Protein AF-M6ZSN4-F1 (afdb_monomer)

Secondary structure (DSSP, 8-state):
-TTHHHIIIIIHHHHHHHHTT-S-----S--TTTGGGT--------------HHHHHHHHHHHHHHHHHHHHHHHHHHHT-SSS-----GGGSSSGGG--TTTTTT---

pLDDT: mean 79.03, std 20.57, range [29.08, 97.94]

Organism: NCBI:txid1193029

Foldseek 3Di:
DVCVCCVVQPVVVVVVCVVVVPPDDDSDDDDPVVQQVQDADDDDDDDDDDPDPVVVVVVVVVCVVVVVVSVVVSVVRRVPGPDPDDDPDCPVVDDVVPPDPPPPPPPDD

Sequence (109 aa):
YPHLHFECCFYQLIEYATREKIKVFEAGAQGEHKFVRGFPAMPTYSSHLIFHSGARNAIERFLKEERSHMQEMIQETNEHSPLKRVYTNGLFVNEVLNLRPTDQESYES

Structure (mmCIF, N/CA/C/O backbone):
data_AF-M6ZSN4-F1
#
_entry.id   AF-M6ZSN4-F1
#
loop_
_atom_site.group_PDB
_atom_site.id
_atom_site.type_symbol
_atom_site.label_atom_id
_atom_site.label_alt_id
_atom_site.label_comp_id
_atom_site.label_asym_id
_atom_site.label_entity_id
_atom_site.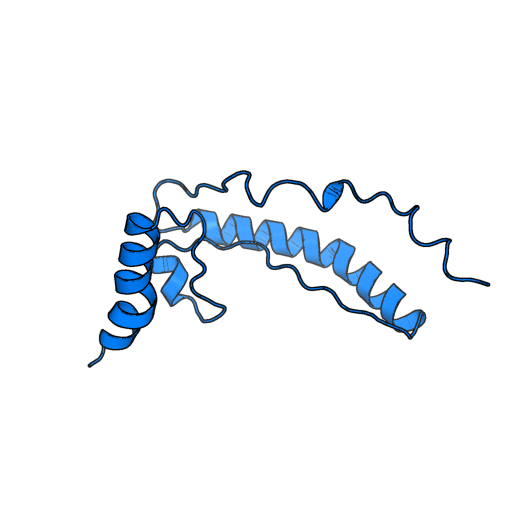label_seq_id
_atom_site.pdbx_PDB_ins_code
_atom_site.Cartn_x
_atom_site.Cartn_y
_atom_site.Cartn_z
_atom_site.occupancy
_atom_site.B_iso_or_equiv
_atom_site.auth_seq_id
_atom_site.auth_comp_id
_atom_site.auth_asym_id
_atom_site.auth_atom_id
_atom_site.pdbx_PDB_model_num
ATOM 1 N N . TYR A 1 1 ? -19.515 18.921 3.282 1.00 63.09 1 TYR A N 1
ATOM 2 C CA . TYR A 1 1 ? -19.181 18.139 4.490 1.00 63.09 1 TYR A CA 1
ATOM 3 C C . TYR A 1 1 ? -17.710 17.730 4.448 1.00 63.09 1 TYR A C 1
ATOM 5 O O . TYR A 1 1 ? -17.379 16.862 3.649 1.00 63.09 1 TYR A O 1
ATOM 13 N N . PRO A 1 2 ? -16.828 18.319 5.274 1.00 74.00 2 PRO A N 1
ATOM 14 C CA . PRO A 1 2 ? -15.386 18.022 5.259 1.00 74.00 2 PRO A CA 1
ATOM 15 C C . PRO A 1 2 ? -15.024 16.596 5.720 1.00 74.00 2 PRO A C 1
ATOM 17 O O . PRO A 1 2 ? -13.947 16.108 5.399 1.00 74.00 2 PRO A O 1
ATOM 20 N N . HIS A 1 3 ? -15.919 15.904 6.433 1.00 82.38 3 HIS A N 1
ATOM 21 C CA . HIS A 1 3 ? -15.660 14.559 6.972 1.00 82.38 3 HIS A CA 1
ATOM 22 C C . HIS A 1 3 ? -16.354 13.423 6.210 1.00 82.38 3 HIS A C 1
ATOM 24 O O . HIS A 1 3 ? -16.052 12.259 6.454 1.00 82.38 3 HIS A O 1
ATOM 30 N N . LEU A 1 4 ? -17.245 13.742 5.263 1.00 87.50 4 LEU A N 1
ATOM 31 C CA . LEU A 1 4 ? -18.070 12.741 4.576 1.00 87.50 4 LEU A CA 1
ATOM 32 C C . LEU A 1 4 ? -17.232 11.749 3.761 1.00 87.50 4 LEU A C 1
ATOM 34 O O . LEU A 1 4 ? -17.537 10.565 3.745 1.00 87.50 4 LEU A O 1
ATOM 38 N N . HIS A 1 5 ? -16.145 12.215 3.140 1.00 86.12 5 HIS A N 1
ATOM 39 C CA . HIS A 1 5 ? -15.222 11.339 2.418 1.00 86.12 5 HIS A CA 1
ATOM 40 C C . HIS A 1 5 ? -14.634 10.253 3.333 1.00 86.12 5 HIS A C 1
ATOM 42 O O . HIS A 1 5 ? -14.625 9.085 2.969 1.00 86.12 5 HIS A O 1
ATOM 48 N N . PHE A 1 6 ? -14.194 10.614 4.542 1.00 87.00 6 PHE A N 1
ATOM 49 C CA . PHE A 1 6 ? -13.609 9.650 5.480 1.00 87.00 6 PHE A CA 1
ATOM 50 C C . PHE A 1 6 ? -14.646 8.676 6.037 1.00 87.00 6 PHE A C 1
ATOM 52 O O . PHE A 1 6 ? -14.359 7.488 6.163 1.00 87.00 6 PHE A O 1
ATOM 59 N N . GLU A 1 7 ? -15.845 9.174 6.328 1.00 90.31 7 GLU A N 1
ATOM 60 C CA . GLU A 1 7 ? -16.947 8.345 6.806 1.00 90.31 7 GLU A CA 1
ATOM 61 C C . GLU A 1 7 ? -17.318 7.274 5.776 1.00 90.31 7 GLU A C 1
ATOM 63 O O . GLU A 1 7 ? -17.294 6.081 6.077 1.00 90.31 7 GLU A O 1
ATOM 68 N N . CYS A 1 8 ? -17.583 7.689 4.535 1.00 86.94 8 CYS A N 1
ATOM 69 C CA . CYS A 1 8 ? -18.023 6.782 3.481 1.00 86.94 8 CYS A CA 1
ATOM 70 C C . CYS A 1 8 ? -16.905 5.865 2.966 1.00 86.94 8 CYS A C 1
ATOM 72 O O . CYS A 1 8 ? -17.183 4.721 2.619 1.00 86.94 8 CYS A O 1
ATOM 74 N N . CYS A 1 9 ? -15.659 6.347 2.883 1.00 86.19 9 CYS A N 1
ATOM 75 C CA . CYS A 1 9 ? -14.567 5.595 2.256 1.00 86.19 9 CYS A CA 1
ATOM 76 C C . CYS A 1 9 ? -13.709 4.790 3.238 1.00 86.19 9 CYS A C 1
ATOM 78 O O . CYS A 1 9 ? -12.994 3.898 2.792 1.00 86.19 9 CYS A O 1
ATOM 80 N N . PHE A 1 10 ? -13.749 5.076 4.544 1.00 88.94 10 PHE A N 1
ATOM 81 C CA . PHE A 1 10 ? -12.973 4.325 5.536 1.00 88.94 10 PHE A CA 1
ATOM 82 C C . PHE A 1 10 ? -13.858 3.742 6.625 1.00 88.94 10 PHE A C 1
ATOM 84 O O . PHE A 1 10 ? -13.930 2.525 6.741 1.00 88.94 10 PHE A O 1
ATOM 91 N N . TYR A 1 11 ? -14.541 4.567 7.416 1.00 90.88 11 TYR A N 1
ATOM 92 C CA . TYR A 1 11 ? -15.147 4.083 8.659 1.00 90.88 11 TYR A CA 1
ATOM 93 C C . TYR A 1 11 ? -16.310 3.115 8.423 1.00 90.88 11 TYR A C 1
ATOM 95 O O . TYR A 1 11 ? -16.283 2.011 8.964 1.00 90.88 11 TYR A O 1
ATOM 103 N N . GLN A 1 12 ? -17.245 3.451 7.530 1.00 92.75 12 GLN A N 1
ATOM 104 C CA . GLN A 1 12 ? -18.346 2.550 7.164 1.00 92.75 12 GLN A CA 1
ATOM 105 C C . GLN A 1 12 ? -17.848 1.239 6.539 1.00 92.75 12 GLN A C 1
ATOM 107 O O . GLN A 1 12 ? -18.380 0.164 6.815 1.00 92.75 12 GLN A O 1
ATOM 112 N N . LEU A 1 13 ? -16.795 1.301 5.717 1.00 91.25 13 LEU A N 1
ATOM 113 C CA . LEU A 1 13 ? -16.240 0.109 5.073 1.00 91.25 13 LEU A CA 1
ATOM 114 C C . LEU A 1 13 ? -15.450 -0.772 6.049 1.00 91.25 13 LEU A C 1
ATOM 116 O O . LEU A 1 13 ? -15.531 -1.993 5.950 1.00 91.25 13 LEU A O 1
ATOM 120 N N . ILE A 1 14 ? -14.730 -0.186 7.010 1.00 91.75 14 ILE A N 1
ATOM 121 C CA . ILE A 1 14 ? -14.044 -0.923 8.083 1.00 91.75 14 ILE A CA 1
ATOM 122 C C . ILE A 1 14 ? -15.068 -1.613 8.990 1.00 91.75 14 ILE A C 1
ATOM 124 O O . ILE A 1 14 ? -14.887 -2.779 9.348 1.00 91.75 14 ILE A O 1
ATOM 128 N N . GLU A 1 15 ? -16.154 -0.921 9.345 1.00 94.19 15 GLU A N 1
ATOM 129 C CA . GLU A 1 15 ? -17.248 -1.500 10.128 1.00 94.19 15 GLU A CA 1
ATOM 130 C C . GLU A 1 15 ? -17.881 -2.683 9.386 1.00 94.19 15 GLU A C 1
ATOM 132 O O . GLU A 1 15 ? -18.008 -3.778 9.942 1.00 94.19 15 GLU A O 1
ATOM 137 N N . TYR A 1 16 ? -18.197 -2.494 8.103 1.00 94.44 16 TYR A N 1
ATOM 138 C CA . TYR A 1 16 ? -18.693 -3.556 7.235 1.00 94.44 16 TYR A CA 1
ATOM 139 C C . TYR A 1 16 ? -17.724 -4.745 7.174 1.00 94.44 16 TYR A C 1
ATOM 141 O O . TYR A 1 16 ? -18.128 -5.879 7.424 1.00 94.44 16 TYR A O 1
ATOM 149 N N . ALA A 1 17 ? -16.438 -4.501 6.909 1.00 93.88 17 ALA A N 1
ATOM 150 C CA . ALA A 1 17 ? -15.421 -5.545 6.832 1.00 93.88 17 ALA A CA 1
ATOM 151 C C . ALA A 1 17 ? -15.305 -6.334 8.143 1.00 93.88 17 ALA A C 1
ATOM 153 O O . ALA A 1 17 ? -15.190 -7.558 8.121 1.00 93.88 17 ALA A O 1
ATOM 154 N N . THR A 1 18 ? -15.407 -5.650 9.284 1.00 93.06 18 THR A N 1
ATOM 155 C CA . THR A 1 18 ? -15.393 -6.282 10.607 1.00 93.06 18 THR A CA 1
ATOM 156 C C . THR A 1 18 ? -16.612 -7.183 10.804 1.00 93.06 18 THR A C 1
ATOM 158 O O . THR A 1 18 ? -16.465 -8.328 11.238 1.00 93.06 18 THR A O 1
ATOM 161 N N . ARG A 1 19 ? -17.812 -6.704 10.448 1.00 97.06 19 ARG A N 1
ATOM 162 C CA . ARG A 1 19 ? -19.063 -7.470 10.560 1.00 97.06 19 ARG A CA 1
ATOM 163 C C . ARG A 1 19 ? -19.062 -8.711 9.667 1.00 97.06 19 ARG A C 1
ATOM 165 O O . ARG A 1 19 ? -19.397 -9.797 10.134 1.00 97.06 19 ARG A O 1
ATOM 172 N N . GLU A 1 20 ? -18.621 -8.561 8.422 1.00 97.38 20 GLU A N 1
ATOM 173 C CA . GLU A 1 20 ? -18.555 -9.645 7.435 1.00 97.38 20 GLU A CA 1
ATOM 174 C C . GLU A 1 20 ? -17.298 -10.522 7.578 1.00 97.38 20 GLU A C 1
ATOM 176 O O . GLU A 1 20 ? -17.093 -11.456 6.804 1.00 97.38 20 GLU A O 1
ATOM 181 N N . LYS A 1 21 ? -16.446 -10.252 8.579 1.00 94.81 21 LYS A N 1
ATOM 182 C CA . LYS A 1 21 ? -15.189 -10.978 8.840 1.00 94.81 21 LYS A CA 1
ATOM 183 C C . LYS A 1 21 ? -14.228 -10.975 7.643 1.00 94.81 21 LYS A C 1
ATOM 185 O O . LYS A 1 21 ? -13.458 -11.920 7.445 1.00 94.81 21 LYS A O 1
ATOM 190 N N . ILE A 1 22 ? -14.243 -9.901 6.859 1.00 93.06 22 ILE A N 1
ATOM 191 C CA . ILE A 1 22 ? -13.270 -9.651 5.799 1.00 93.06 22 ILE A CA 1
ATOM 192 C C . ILE A 1 22 ? -11.919 -9.368 6.460 1.00 93.06 22 ILE A C 1
ATOM 194 O O . ILE A 1 22 ? -11.779 -8.464 7.280 1.00 93.06 22 ILE A O 1
ATOM 198 N N . LYS A 1 23 ? -10.910 -10.170 6.111 1.00 86.62 23 LYS A N 1
ATOM 199 C CA . LYS A 1 23 ? -9.596 -10.144 6.775 1.00 86.62 23 LYS A CA 1
ATOM 200 C C . LYS A 1 23 ? -8.683 -9.013 6.306 1.00 86.62 23 LYS A C 1
ATOM 202 O O . LYS A 1 23 ? -7.736 -8.678 7.010 1.00 86.62 23 LYS A O 1
ATOM 207 N N . VAL A 1 24 ? -8.927 -8.488 5.107 1.00 85.50 24 VAL A N 1
ATOM 208 C CA . VAL A 1 24 ? -8.070 -7.506 4.440 1.00 85.50 24 VAL A CA 1
ATOM 209 C C . VAL A 1 24 ? -8.936 -6.362 3.940 1.00 85.50 24 VAL A C 1
ATOM 211 O O . VAL A 1 24 ? -9.900 -6.582 3.211 1.00 85.50 24 VAL A O 1
ATOM 214 N N . PHE A 1 25 ? -8.561 -5.145 4.314 1.00 87.19 25 PHE A N 1
ATOM 215 C CA . PHE A 1 25 ? -9.159 -3.919 3.812 1.00 87.19 25 PHE A CA 1
ATOM 216 C C . PHE A 1 25 ? -8.047 -2.988 3.334 1.00 87.19 25 PHE A C 1
ATOM 218 O O . PHE A 1 25 ? -7.114 -2.698 4.083 1.00 87.19 25 PHE A O 1
ATOM 225 N N . GLU A 1 26 ? -8.161 -2.510 2.098 1.00 85.44 26 GLU A N 1
ATOM 226 C CA . GLU A 1 26 ? -7.221 -1.562 1.511 1.00 85.44 26 GLU A CA 1
ATOM 227 C C . GLU A 1 26 ? -7.889 -0.205 1.323 1.00 85.44 26 GLU A C 1
ATOM 229 O O . GLU A 1 26 ? -8.933 -0.074 0.689 1.00 85.44 26 GLU A O 1
ATOM 234 N N . ALA A 1 27 ? -7.243 0.837 1.834 1.00 82.75 27 ALA A N 1
ATOM 235 C CA . ALA A 1 27 ? -7.728 2.206 1.739 1.00 82.75 27 ALA A CA 1
ATOM 236 C C . ALA A 1 27 ? -7.516 2.838 0.341 1.00 82.75 27 ALA A C 1
ATOM 238 O O . ALA A 1 27 ? -7.811 4.019 0.154 1.00 82.75 27 ALA A O 1
ATOM 239 N N . GLY A 1 28 ? -6.967 2.109 -0.641 1.00 79.69 28 GLY A N 1
ATOM 240 C CA . GLY A 1 28 ? -6.577 2.596 -1.977 1.00 79.69 28 GLY A CA 1
ATOM 241 C C . GLY A 1 28 ? -5.234 3.352 -2.007 1.00 79.69 28 GLY A C 1
ATOM 242 O O . GLY A 1 28 ? -4.554 3.452 -0.990 1.00 79.69 28 GLY A O 1
ATOM 243 N N . ALA A 1 29 ? -4.880 3.996 -3.128 1.00 67.38 29 ALA A N 1
ATOM 244 C CA . ALA A 1 29 ? -3.521 4.530 -3.378 1.00 67.38 29 ALA A CA 1
ATOM 245 C C . ALA A 1 29 ? -3.237 6.003 -2.972 1.00 67.38 29 ALA A C 1
ATOM 247 O O . ALA A 1 29 ? -2.125 6.491 -3.120 1.00 67.38 29 ALA A O 1
ATOM 248 N N . GLN A 1 30 ? -4.224 6.753 -2.478 1.00 67.69 30 GLN A N 1
ATOM 249 C CA . GLN A 1 30 ? -4.088 8.200 -2.228 1.00 67.69 30 GLN A CA 1
ATOM 250 C C . GLN A 1 30 ? -3.572 8.611 -0.822 1.00 67.69 30 GLN A C 1
ATOM 252 O O . GLN A 1 30 ? -4.273 8.393 0.162 1.00 67.69 30 GLN A O 1
ATOM 257 N N . GLY A 1 31 ? -2.430 9.314 -0.768 1.00 68.38 31 GLY A N 1
ATOM 258 C CA . GLY A 1 31 ? -2.054 10.343 0.227 1.00 68.38 31 GLY A CA 1
ATOM 259 C C . GLY A 1 31 ? -1.680 9.934 1.667 1.00 68.38 31 GLY A C 1
ATOM 260 O O . GLY A 1 31 ? -2.057 8.882 2.178 1.00 68.38 31 GLY A O 1
ATOM 261 N N . GLU A 1 32 ? -1.010 10.859 2.366 1.00 73.50 32 GLU A N 1
ATOM 262 C CA . GLU A 1 32 ? -0.561 10.767 3.775 1.00 73.50 32 GLU A CA 1
ATOM 263 C C . GLU A 1 32 ? -1.710 10.615 4.790 1.00 73.50 32 GLU A C 1
ATOM 265 O O . GLU A 1 32 ? -1.531 10.150 5.916 1.00 73.50 32 GLU A O 1
ATOM 270 N N . HIS A 1 33 ? -2.936 10.973 4.399 1.00 80.94 33 HIS A N 1
ATOM 271 C CA . HIS A 1 33 ? -4.106 10.929 5.278 1.00 80.94 33 HIS A CA 1
ATOM 272 C C . HIS A 1 33 ? -4.485 9.516 5.746 1.00 80.94 33 HIS A C 1
ATOM 274 O O . HIS A 1 33 ? -5.226 9.376 6.722 1.00 80.94 33 HIS A O 1
ATOM 280 N N . LYS A 1 34 ? -3.997 8.473 5.073 1.00 82.81 34 LYS A N 1
ATOM 281 C CA . LYS A 1 34 ? -4.207 7.070 5.460 1.00 82.81 34 LYS A CA 1
ATOM 282 C C . LYS A 1 34 ? -3.294 6.662 6.599 1.00 82.81 34 LYS A C 1
ATOM 284 O O . LYS A 1 34 ? -3.735 5.987 7.527 1.00 82.81 34 LYS A O 1
ATOM 289 N N . PHE A 1 35 ? -2.065 7.157 6.565 1.00 85.06 35 PHE A N 1
ATOM 290 C CA . PHE A 1 35 ? -1.057 6.855 7.561 1.00 85.06 35 PHE A CA 1
ATOM 291 C C . PHE A 1 35 ? -1.517 7.268 8.961 1.00 85.06 35 PHE A C 1
ATOM 293 O O . PHE A 1 35 ? -1.597 6.438 9.864 1.00 85.06 35 PHE A O 1
ATOM 300 N N . VAL A 1 36 ? -1.997 8.509 9.101 1.00 85.88 36 VAL A N 1
ATOM 301 C CA . VAL A 1 36 ? -2.567 9.030 10.360 1.00 85.88 36 VAL A CA 1
ATOM 302 C C . VAL A 1 36 ? -3.841 8.305 10.824 1.00 85.88 36 VAL A C 1
ATOM 304 O O . VAL A 1 36 ? -4.258 8.468 11.966 1.00 85.88 36 VAL A O 1
ATOM 307 N N . ARG A 1 37 ? -4.473 7.503 9.959 1.00 86.75 37 ARG A N 1
ATOM 308 C CA . ARG A 1 37 ? -5.680 6.709 10.256 1.00 86.75 37 ARG A CA 1
ATOM 309 C C . ARG A 1 37 ? -5.374 5.238 10.545 1.00 86.75 37 ARG A C 1
ATOM 311 O O . ARG A 1 37 ? -6.300 4.446 10.683 1.00 86.75 37 ARG A O 1
ATOM 318 N N . GLY A 1 38 ? -4.096 4.881 10.663 1.00 86.69 38 GLY A N 1
ATOM 319 C CA . GLY A 1 38 ? -3.666 3.533 11.024 1.00 86.69 38 GLY A CA 1
ATOM 320 C C . GLY A 1 38 ? -3.475 2.587 9.840 1.00 86.69 38 GLY A C 1
ATOM 321 O 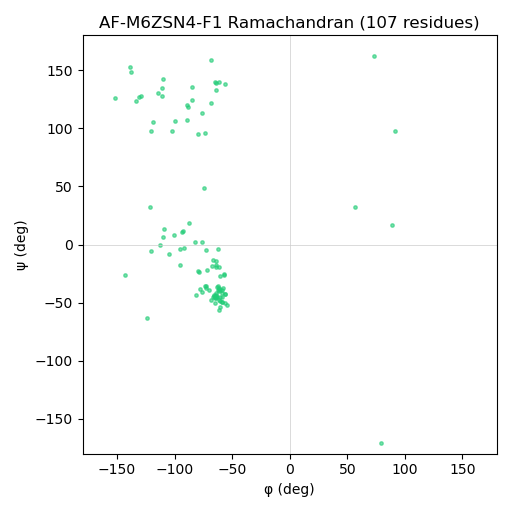O . GLY A 1 38 ? -3.390 1.381 10.052 1.00 86.69 38 GLY A O 1
ATOM 322 N N . PHE A 1 39 ? -3.378 3.105 8.613 1.00 87.62 39 PHE A N 1
ATOM 323 C CA . PHE A 1 39 ? -2.929 2.318 7.463 1.00 87.62 39 PHE A CA 1
ATOM 324 C C . PHE A 1 39 ? -1.403 2.417 7.340 1.00 87.62 39 PHE A C 1
ATOM 326 O O . PHE A 1 39 ? -0.907 3.482 6.966 1.00 87.62 39 PHE A O 1
ATOM 333 N N . PRO A 1 40 ? -0.646 1.357 7.669 1.00 87.06 40 PRO A N 1
ATOM 334 C CA . PRO A 1 40 ? 0.807 1.365 7.527 1.00 87.06 40 PRO A CA 1
ATOM 335 C C . PRO A 1 40 ? 1.224 1.386 6.052 1.00 87.06 40 PRO A C 1
ATOM 337 O O . PRO A 1 40 ? 0.467 0.965 5.173 1.00 87.06 40 PRO A O 1
ATOM 340 N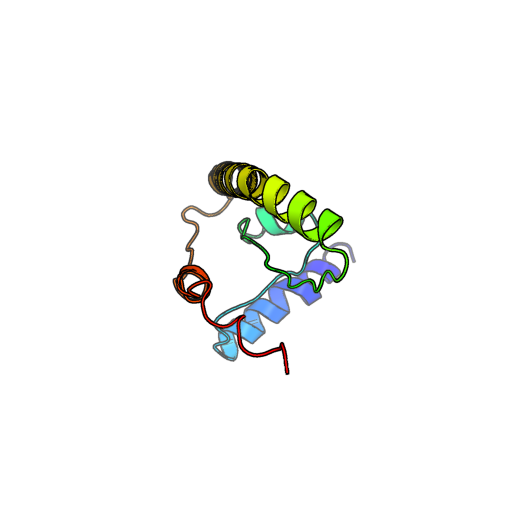 N . ALA A 1 41 ? 2.454 1.822 5.787 1.00 87.38 41 ALA A N 1
ATOM 341 C CA . ALA A 1 41 ? 3.091 1.611 4.496 1.00 87.38 41 ALA A CA 1
ATOM 342 C C . ALA A 1 41 ? 3.287 0.104 4.262 1.00 87.38 41 ALA A C 1
ATOM 344 O O . ALA A 1 41 ? 3.753 -0.615 5.149 1.00 87.38 41 ALA A O 1
ATOM 345 N N . MET A 1 42 ? 2.917 -0.370 3.075 1.00 85.44 42 MET A N 1
ATOM 346 C CA . MET A 1 42 ? 3.014 -1.772 2.664 1.00 85.44 42 MET A CA 1
ATOM 347 C C . MET A 1 42 ? 3.520 -1.848 1.220 1.00 85.44 42 MET A C 1
ATOM 349 O O . MET A 1 42 ? 3.211 -0.954 0.425 1.00 85.44 42 MET A O 1
ATOM 353 N N . PRO A 1 43 ? 4.273 -2.900 0.850 1.00 86.94 43 PRO A N 1
ATOM 354 C CA . PRO A 1 43 ? 4.692 -3.086 -0.530 1.00 86.94 43 PRO A CA 1
ATOM 355 C C . PRO A 1 43 ? 3.472 -3.316 -1.426 1.00 86.94 43 PRO A C 1
ATOM 357 O O . PRO A 1 43 ? 2.546 -4.042 -1.068 1.00 86.94 43 PRO A O 1
ATOM 360 N N . THR A 1 44 ? 3.489 -2.711 -2.611 1.00 84.56 44 THR A N 1
ATOM 361 C CA . THR A 1 44 ? 2.494 -2.952 -3.662 1.00 84.56 44 THR A CA 1
ATOM 362 C C . THR A 1 44 ? 3.163 -3.684 -4.813 1.00 84.56 44 THR A C 1
ATOM 364 O O . THR A 1 44 ? 4.253 -3.311 -5.245 1.00 84.56 44 THR A O 1
ATOM 367 N N . TYR A 1 45 ? 2.504 -4.716 -5.329 1.00 86.38 45 TYR A N 1
ATOM 368 C CA . TYR A 1 45 ? 3.023 -5.531 -6.421 1.00 86.38 45 TYR A CA 1
ATOM 369 C C . TYR A 1 45 ? 2.224 -5.274 -7.693 1.00 86.38 45 TYR A C 1
ATOM 371 O O . TYR A 1 45 ? 1.008 -5.106 -7.665 1.00 86.38 45 TYR A O 1
ATOM 379 N N . SER A 1 46 ? 2.918 -5.257 -8.825 1.00 87.69 46 SER A N 1
ATOM 380 C CA . SER A 1 46 ? 2.307 -5.174 -10.148 1.00 87.69 46 SER A CA 1
ATOM 381 C C . SER A 1 46 ? 3.026 -6.122 -11.101 1.00 87.69 46 SER A C 1
ATOM 383 O O . SER A 1 46 ? 4.197 -6.447 -10.898 1.00 87.69 46 SER A O 1
ATOM 385 N N . SER A 1 47 ? 2.311 -6.600 -12.116 1.00 94.00 47 SER A N 1
ATOM 386 C CA . SER A 1 47 ? 2.848 -7.510 -13.127 1.00 94.00 47 SER A CA 1
ATOM 387 C C . SER A 1 47 ? 2.853 -6.813 -14.480 1.00 94.00 47 SER A C 1
ATOM 389 O O . SER A 1 47 ? 1.844 -6.235 -14.880 1.00 94.00 47 SER A O 1
ATOM 391 N N . HIS A 1 48 ? 3.994 -6.863 -15.169 1.00 91.50 48 HIS A N 1
ATOM 392 C CA . HIS A 1 48 ? 4.209 -6.175 -16.440 1.00 91.50 48 HIS A CA 1
ATOM 393 C C . HIS A 1 48 ? 4.853 -7.125 -17.442 1.00 91.50 48 HIS A C 1
ATOM 395 O O . HIS A 1 48 ? 5.932 -7.662 -17.192 1.00 91.50 48 HIS A O 1
ATOM 401 N N . LEU A 1 49 ? 4.212 -7.304 -18.597 1.00 95.75 49 LEU A N 1
ATOM 402 C CA . LEU A 1 49 ? 4.801 -8.028 -19.719 1.00 95.75 49 LEU A CA 1
ATOM 403 C C . LEU A 1 49 ? 5.6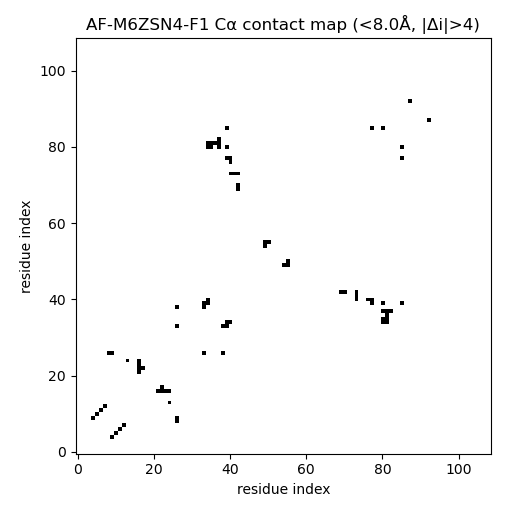02 -7.058 -20.589 1.00 95.75 49 LEU A C 1
ATOM 405 O O . LEU A 1 49 ? 5.050 -6.125 -21.169 1.00 95.75 49 LEU A O 1
ATOM 409 N N . ILE A 1 50 ? 6.908 -7.296 -20.693 1.00 96.19 50 ILE A N 1
ATOM 410 C CA . ILE A 1 50 ? 7.833 -6.416 -21.415 1.00 96.19 50 ILE A CA 1
ATOM 411 C C . ILE A 1 50 ? 8.461 -7.198 -22.559 1.00 96.19 50 ILE A C 1
ATOM 413 O O . ILE A 1 50 ? 9.325 -8.045 -22.331 1.00 96.19 50 ILE A O 1
ATOM 417 N N . PHE A 1 51 ? 8.026 -6.929 -23.789 1.00 97.50 51 PHE A N 1
ATOM 418 C CA . PHE A 1 51 ? 8.480 -7.663 -24.975 1.00 97.50 51 PHE A CA 1
ATOM 419 C C . PHE A 1 51 ? 9.915 -7.317 -25.387 1.00 97.50 51 PHE A C 1
ATOM 421 O O . PHE A 1 51 ? 10.668 -8.193 -25.799 1.00 97.50 51 PHE A O 1
ATOM 428 N N . HIS A 1 52 ? 10.320 -6.053 -25.252 1.00 97.94 52 HIS A N 1
ATOM 429 C CA . HIS A 1 52 ? 11.654 -5.621 -25.657 1.00 97.94 52 HIS A CA 1
ATOM 430 C C . HIS A 1 52 ? 12.713 -6.064 -24.635 1.00 97.94 52 HIS A C 1
ATOM 432 O O . HIS A 1 52 ? 12.772 -5.538 -23.520 1.00 97.94 52 HIS A O 1
ATOM 438 N N . SER A 1 53 ? 13.599 -6.981 -25.031 1.00 96.44 53 SER A N 1
ATOM 439 C CA . SER A 1 53 ? 14.623 -7.582 -24.159 1.00 96.44 53 SER A CA 1
ATOM 440 C C . SER A 1 53 ? 15.536 -6.548 -23.491 1.00 96.44 53 SER A C 1
ATOM 442 O O . SER A 1 53 ? 15.771 -6.610 -22.287 1.00 96.44 53 SER A O 1
ATOM 444 N N . GLY A 1 54 ? 15.979 -5.527 -24.232 1.00 97.88 54 GLY A N 1
ATOM 445 C CA . GLY A 1 54 ? 16.801 -4.448 -23.671 1.00 97.88 54 GLY A CA 1
ATOM 446 C C . GLY A 1 54 ? 16.097 -3.641 -22.570 1.00 97.88 54 GLY A C 1
ATOM 447 O O . GLY A 1 54 ? 16.734 -3.260 -21.591 1.00 97.88 54 GLY A O 1
ATOM 448 N N . ALA A 1 55 ? 14.780 -3.431 -22.688 1.00 97.06 55 ALA A N 1
ATOM 449 C CA . ALA A 1 55 ? 14.004 -2.696 -21.692 1.00 97.06 55 ALA A CA 1
ATOM 450 C C . ALA A 1 55 ? 13.761 -3.568 -20.456 1.00 97.06 55 ALA A C 1
ATOM 452 O O . ALA A 1 55 ? 13.935 -3.098 -19.334 1.00 97.06 55 ALA A O 1
ATOM 453 N N . ARG A 1 56 ? 13.454 -4.857 -20.664 1.00 97.38 56 ARG A N 1
ATOM 454 C CA . ARG A 1 56 ? 13.328 -5.852 -19.591 1.00 97.38 56 ARG A CA 1
ATOM 455 C C . ARG A 1 56 ? 14.593 -5.903 -18.733 1.00 97.38 56 ARG A C 1
ATOM 457 O O . ARG A 1 56 ? 14.508 -5.699 -17.529 1.00 97.38 56 ARG A O 1
ATOM 464 N N . ASN A 1 57 ? 15.762 -6.057 -19.356 1.00 96.81 57 ASN A N 1
ATOM 465 C CA . ASN A 1 57 ? 17.040 -6.133 -18.641 1.00 96.81 57 ASN A CA 1
ATOM 466 C C . ASN A 1 57 ? 17.361 -4.844 -17.866 1.00 96.81 57 ASN A C 1
ATOM 468 O O . ASN A 1 57 ? 17.882 -4.896 -16.752 1.00 96.81 57 ASN A O 1
ATOM 472 N N . ALA A 1 58 ? 17.059 -3.677 -18.446 1.00 97.31 58 ALA A N 1
ATOM 473 C CA . ALA A 1 58 ? 17.271 -2.394 -17.779 1.00 97.31 58 ALA A CA 1
ATOM 474 C C . ALA A 1 58 ? 16.384 -2.247 -16.530 1.00 97.31 58 ALA A C 1
ATOM 476 O O . ALA A 1 58 ? 16.879 -1.858 -15.472 1.00 97.31 58 ALA A O 1
ATOM 477 N N . ILE A 1 59 ? 15.104 -2.610 -16.644 1.00 96.62 59 ILE A N 1
ATOM 478 C CA . ILE A 1 59 ? 14.136 -2.565 -15.543 1.00 96.62 59 ILE A CA 1
ATOM 479 C C . ILE A 1 59 ? 14.503 -3.581 -14.460 1.00 96.62 59 ILE A C 1
ATOM 481 O O . ILE A 1 59 ? 14.538 -3.224 -13.288 1.00 96.62 59 ILE A O 1
ATOM 485 N N . GLU A 1 60 ? 14.858 -4.815 -14.824 1.00 95.25 60 GLU A N 1
ATOM 486 C CA . GLU A 1 60 ? 15.293 -5.833 -13.860 1.00 95.25 60 GLU A CA 1
ATOM 487 C C . GLU A 1 60 ? 16.515 -5.394 -13.055 1.00 95.25 60 GLU A C 1
ATOM 489 O O . GLU A 1 60 ? 16.565 -5.616 -11.845 1.00 95.25 60 GLU A O 1
ATOM 494 N N . ARG A 1 61 ? 17.498 -4.753 -13.702 1.00 96.06 61 ARG A N 1
ATOM 495 C CA . ARG A 1 61 ? 18.676 -4.227 -13.006 1.00 96.06 61 ARG A CA 1
ATOM 496 C C . ARG A 1 61 ? 18.292 -3.123 -12.024 1.00 96.06 61 ARG A C 1
ATOM 498 O O . ARG A 1 61 ? 18.740 -3.171 -10.886 1.00 96.06 61 ARG A O 1
ATOM 505 N N . PHE A 1 62 ? 17.451 -2.179 -12.443 1.00 96.62 62 PHE A N 1
ATOM 506 C CA . PHE A 1 62 ? 16.967 -1.101 -11.577 1.00 96.62 62 PHE A CA 1
ATOM 507 C C . PHE A 1 62 ? 16.182 -1.637 -10.369 1.00 96.62 62 PHE A C 1
ATOM 509 O O . PHE A 1 62 ? 16.444 -1.244 -9.235 1.00 96.62 62 PHE A O 1
ATOM 516 N N . LEU A 1 63 ? 15.281 -2.601 -10.589 1.00 94.88 63 LEU A N 1
ATOM 517 C CA . LEU A 1 63 ? 14.453 -3.195 -9.536 1.00 94.88 63 LEU A CA 1
ATOM 518 C C . LEU A 1 63 ? 15.259 -3.951 -8.467 1.00 94.88 63 LEU A C 1
ATOM 520 O O . LEU A 1 63 ? 14.736 -4.190 -7.381 1.00 94.88 63 LEU A O 1
ATOM 524 N N . LYS A 1 64 ? 16.510 -4.355 -8.731 1.00 93.12 64 LYS A N 1
ATOM 525 C CA . LYS A 1 64 ? 17.366 -4.962 -7.694 1.00 93.12 64 LYS A CA 1
ATOM 526 C C . LYS A 1 64 ? 17.704 -3.964 -6.589 1.00 93.12 64 LYS A C 1
ATOM 528 O O . LYS A 1 64 ? 17.623 -4.321 -5.419 1.00 93.12 64 LYS A O 1
ATOM 533 N N . GLU A 1 65 ? 18.057 -2.742 -6.965 1.00 93.69 65 GLU A N 1
ATOM 534 C CA . GLU A 1 65 ? 18.417 -1.675 -6.027 1.00 93.69 65 GLU A CA 1
ATOM 535 C C . GLU A 1 65 ? 17.165 -1.008 -5.453 1.00 93.69 65 GLU A C 1
ATOM 537 O O . GLU A 1 65 ? 17.057 -0.825 -4.242 1.00 93.69 65 GLU A O 1
ATOM 542 N N . GLU A 1 66 ? 16.173 -0.728 -6.304 1.00 95.56 66 GLU A N 1
ATOM 543 C CA . GLU A 1 66 ? 14.932 -0.065 -5.892 1.00 95.56 66 GLU A CA 1
ATOM 544 C C . GLU A 1 66 ? 14.188 -0.838 -4.799 1.00 95.56 66 GLU A C 1
ATOM 546 O O . GLU A 1 66 ? 13.711 -0.223 -3.848 1.00 95.56 66 GLU A O 1
ATOM 551 N N . ARG A 1 67 ? 14.184 -2.178 -4.849 1.00 93.81 67 ARG A N 1
ATOM 552 C CA . ARG A 1 67 ? 13.554 -2.995 -3.803 1.00 93.81 67 ARG A CA 1
ATOM 553 C C . ARG A 1 67 ? 14.181 -2.783 -2.428 1.00 93.81 67 ARG A C 1
ATOM 555 O O . ARG A 1 67 ? 13.431 -2.758 -1.459 1.00 93.81 67 ARG A O 1
ATOM 562 N N . SER A 1 68 ? 15.506 -2.643 -2.327 1.00 92.56 68 SER A N 1
ATOM 563 C CA . SER A 1 68 ? 16.165 -2.391 -1.032 1.00 92.56 68 SER A CA 1
ATOM 564 C C . SER A 1 68 ? 15.738 -1.039 -0.478 1.00 92.56 68 SER A C 1
ATOM 566 O O . SER A 1 68 ? 15.228 -0.961 0.636 1.00 92.56 68 SER A O 1
ATOM 568 N N . HIS A 1 69 ? 15.829 0.003 -1.308 1.00 95.06 69 HIS A N 1
ATOM 569 C CA . HIS A 1 69 ? 15.426 1.354 -0.922 1.00 95.06 69 HIS A CA 1
ATOM 570 C C . HIS A 1 69 ? 13.935 1.431 -0.557 1.00 95.06 69 HIS A C 1
ATOM 572 O O . HIS A 1 69 ? 13.557 2.121 0.383 1.00 95.06 69 HIS A O 1
ATOM 578 N N . MET A 1 70 ? 13.074 0.691 -1.262 1.00 93.62 70 MET A N 1
ATOM 579 C CA . MET A 1 70 ? 11.646 0.611 -0.956 1.00 93.62 70 MET A CA 1
ATOM 580 C C . MET A 1 70 ? 11.396 -0.035 0.414 1.00 93.62 70 MET A C 1
ATOM 582 O O . MET A 1 70 ? 10.550 0.447 1.163 1.00 93.62 70 MET A O 1
ATOM 586 N N . GLN A 1 71 ? 12.119 -1.108 0.762 1.00 91.50 71 GLN A N 1
ATOM 587 C CA . GLN A 1 71 ? 11.999 -1.744 2.081 1.00 91.50 71 GLN A CA 1
ATOM 588 C C . GLN A 1 71 ? 12.450 -0.807 3.205 1.00 91.50 71 GLN A C 1
ATOM 590 O O . GLN A 1 71 ? 11.738 -0.680 4.200 1.00 91.50 71 GLN A O 1
ATOM 595 N N . GLU A 1 72 ? 13.577 -0.117 3.023 1.00 93.81 72 GLU A N 1
ATOM 596 C CA . GLU A 1 72 ? 14.083 0.888 3.966 1.00 93.81 72 GLU A CA 1
ATOM 597 C C . GLU A 1 72 ? 13.064 2.018 4.160 1.00 93.81 72 GLU A C 1
ATOM 599 O O . GLU A 1 72 ? 12.651 2.296 5.283 1.00 93.81 72 GLU A O 1
ATOM 604 N N . MET A 1 73 ? 12.539 2.580 3.069 1.00 92.19 73 MET A N 1
ATOM 605 C CA . MET A 1 73 ? 11.524 3.634 3.124 1.00 92.19 73 MET A CA 1
ATOM 606 C C . MET A 1 73 ? 10.231 3.171 3.815 1.00 92.19 73 MET A C 1
ATOM 608 O O . MET A 1 73 ? 9.634 3.927 4.584 1.00 92.19 73 MET A O 1
ATOM 612 N N . ILE A 1 74 ? 9.774 1.937 3.566 1.00 90.19 74 ILE A N 1
ATOM 613 C CA . ILE A 1 74 ? 8.600 1.363 4.242 1.00 90.19 74 ILE A CA 1
ATOM 614 C C . ILE A 1 74 ? 8.862 1.223 5.744 1.00 90.19 74 ILE A C 1
ATOM 616 O O . ILE A 1 74 ? 7.979 1.543 6.544 1.00 90.19 74 ILE A O 1
ATOM 620 N N . GLN A 1 75 ? 10.049 0.749 6.129 1.00 89.81 75 GLN A N 1
ATOM 621 C CA . GLN A 1 75 ? 10.438 0.619 7.528 1.00 89.81 75 GLN A CA 1
ATOM 622 C C . GLN A 1 75 ? 10.455 1.989 8.215 1.00 89.81 75 GLN A C 1
ATOM 624 O O . GLN A 1 75 ? 9.719 2.179 9.182 1.00 89.81 75 GLN A O 1
ATOM 629 N N . GLU A 1 76 ? 11.213 2.946 7.680 1.00 92.00 76 GLU A N 1
ATOM 630 C CA . GLU A 1 76 ? 11.328 4.307 8.218 1.00 92.00 76 GLU A CA 1
ATOM 631 C C . GLU A 1 76 ? 9.962 4.991 8.327 1.00 92.00 76 GLU A C 1
ATOM 633 O O . GLU A 1 76 ? 9.636 5.616 9.339 1.00 92.00 76 GLU A O 1
ATOM 638 N N . THR A 1 77 ? 9.111 4.832 7.309 1.00 89.19 77 THR A N 1
ATOM 639 C CA . THR A 1 77 ? 7.746 5.368 7.344 1.00 89.19 77 THR A CA 1
ATOM 640 C C . THR A 1 77 ? 6.960 4.744 8.493 1.00 89.19 77 THR A C 1
ATOM 642 O O . THR A 1 77 ? 6.344 5.456 9.278 1.00 89.19 77 THR A O 1
ATOM 645 N N . ASN A 1 78 ? 6.993 3.419 8.643 1.00 89.62 78 ASN A N 1
ATOM 646 C CA . ASN A 1 78 ? 6.223 2.718 9.669 1.00 89.62 78 ASN A CA 1
ATOM 647 C C . ASN A 1 78 ? 6.743 2.922 11.100 1.00 89.62 78 ASN A C 1
ATOM 649 O O . ASN A 1 78 ? 5.950 2.796 12.034 1.00 89.62 78 ASN A O 1
ATOM 653 N N . GLU A 1 79 ? 8.011 3.289 11.293 1.00 89.81 79 GLU A N 1
ATOM 654 C CA . GLU A 1 79 ? 8.548 3.708 12.599 1.00 89.81 79 GLU A CA 1
ATOM 655 C C . GLU A 1 79 ? 7.827 4.948 13.152 1.00 89.81 79 GLU A C 1
ATOM 657 O O . GLU A 1 79 ? 7.681 5.097 14.364 1.00 89.81 79 GLU A O 1
ATOM 662 N N . HIS A 1 80 ? 7.281 5.788 12.271 1.00 89.19 80 HIS A N 1
ATOM 663 C CA . HIS A 1 80 ? 6.515 6.981 12.631 1.00 89.19 80 HIS A CA 1
ATOM 664 C C . HIS A 1 80 ? 5.000 6.725 12.728 1.00 89.19 80 HIS A C 1
ATOM 666 O O . HIS A 1 80 ? 4.208 7.670 12.767 1.00 89.19 80 HIS A O 1
ATOM 672 N N . SER A 1 81 ? 4.565 5.457 12.724 1.00 87.12 81 SER A N 1
ATOM 673 C CA . SER A 1 81 ? 3.141 5.107 12.698 1.00 87.12 81 SER A CA 1
ATOM 674 C C . SER A 1 81 ? 2.404 5.628 13.936 1.00 87.12 81 SER A C 1
ATOM 676 O O . SER A 1 81 ? 2.906 5.501 15.053 1.00 87.12 81 SER A O 1
ATOM 678 N N . PRO A 1 82 ? 1.162 6.140 13.795 1.00 87.50 82 PRO A N 1
ATOM 679 C CA . PRO A 1 82 ? 0.333 6.478 14.953 1.00 87.50 82 PRO A CA 1
ATOM 680 C C . PRO A 1 82 ? -0.094 5.241 15.762 1.00 87.50 82 PRO A C 1
ATOM 682 O O . PRO A 1 82 ? -0.618 5.371 16.871 1.00 87.50 82 PRO A O 1
ATOM 685 N N . LEU A 1 83 ? 0.078 4.032 15.218 1.00 84.12 83 LEU A N 1
ATOM 686 C CA . LEU A 1 83 ? -0.237 2.793 15.913 1.00 84.12 83 LEU A CA 1
ATOM 687 C C . LEU A 1 83 ? 0.935 2.354 16.791 1.00 84.12 83 LEU A C 1
ATOM 689 O O . LEU A 1 83 ? 2.069 2.270 16.340 1.00 84.12 83 LEU A O 1
ATOM 693 N N . LYS A 1 84 ? 0.633 1.935 18.027 1.00 78.06 84 LYS A N 1
ATOM 694 C CA . LYS A 1 84 ? 1.630 1.367 18.959 1.00 78.06 84 LYS A CA 1
ATOM 695 C C . LYS A 1 84 ? 2.360 0.139 18.400 1.00 78.06 84 LYS A C 1
ATOM 697 O O . LYS A 1 84 ? 3.449 -0.182 18.859 1.00 78.06 84 LY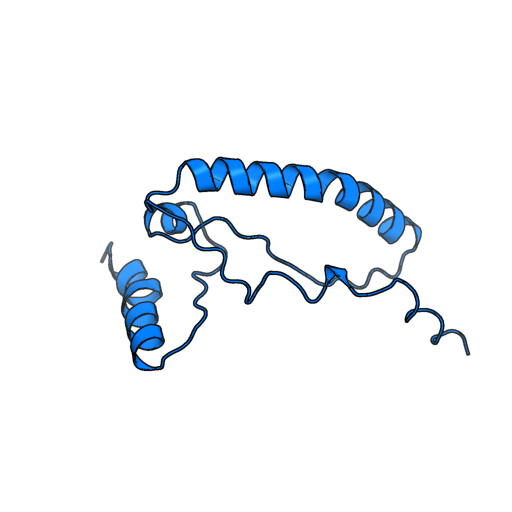S A O 1
ATOM 702 N N . ARG A 1 85 ? 1.721 -0.595 17.483 1.00 79.12 85 ARG A N 1
ATOM 703 C CA . ARG A 1 85 ? 2.292 -1.755 16.795 1.00 79.12 85 ARG A CA 1
ATOM 704 C C . ARG A 1 85 ? 1.654 -1.905 15.422 1.00 79.12 85 ARG A C 1
ATOM 706 O O . ARG A 1 85 ? 0.431 -2.010 15.326 1.00 79.12 85 ARG A O 1
ATOM 713 N N . VAL A 1 86 ? 2.485 -1.975 14.389 1.00 76.12 86 VAL A N 1
ATOM 714 C CA . VAL A 1 86 ? 2.070 -2.372 13.041 1.00 76.12 86 VAL A CA 1
ATOM 715 C C . VAL A 1 86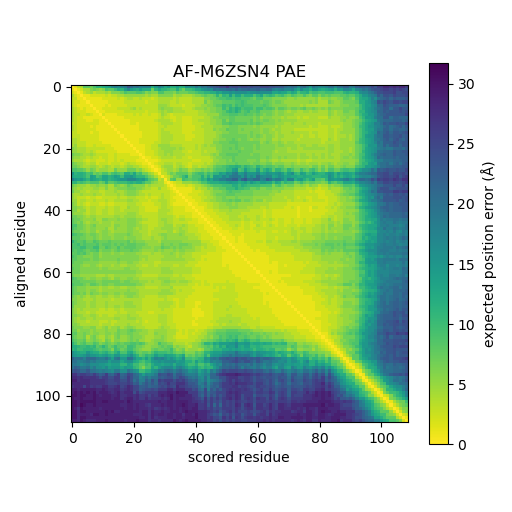 ? 2.094 -3.898 12.964 1.00 76.12 86 VAL A C 1
ATOM 717 O O . VAL A 1 86 ? 3.106 -4.522 13.275 1.00 76.12 86 VAL A O 1
ATOM 720 N N . TYR A 1 87 ? 0.970 -4.509 12.586 1.00 68.81 87 TYR A N 1
ATOM 721 C CA . TYR A 1 87 ? 0.890 -5.950 12.351 1.00 68.81 87 TYR A CA 1
ATOM 722 C C . TYR A 1 87 ? 0.981 -6.222 10.855 1.00 68.81 87 TYR A C 1
ATOM 724 O O . TYR A 1 87 ? 0.018 -6.019 10.118 1.00 68.81 87 TYR A O 1
ATOM 732 N N . THR A 1 88 ? 2.118 -6.730 10.404 1.00 61.34 88 THR A N 1
ATOM 733 C CA . THR A 1 88 ? 2.229 -7.391 9.105 1.00 61.34 88 THR A CA 1
ATOM 734 C C . THR A 1 88 ? 1.697 -8.810 9.266 1.00 61.34 88 THR A C 1
ATOM 736 O O . THR A 1 88 ? 2.375 -9.711 9.755 1.00 61.34 88 THR A O 1
ATOM 739 N N . ASN A 1 89 ? 0.420 -9.009 8.944 1.00 57.44 89 ASN A N 1
ATOM 740 C CA . ASN A 1 89 ? -0.165 -10.343 8.969 1.00 57.44 89 ASN A CA 1
ATOM 741 C C . ASN A 1 89 ? 0.518 -11.206 7.893 1.00 57.44 89 ASN A C 1
ATOM 743 O O . ASN A 1 89 ? 0.744 -10.736 6.777 1.00 57.44 89 ASN A O 1
ATOM 747 N N . GLY A 1 90 ? 0.796 -12.478 8.194 1.00 55.09 90 GLY A N 1
ATOM 748 C CA . GLY A 1 90 ? 1.459 -13.408 7.264 1.00 55.09 90 GLY A CA 1
ATOM 749 C C . GLY A 1 90 ? 0.686 -13.686 5.967 1.00 55.09 90 GLY A C 1
ATOM 750 O O . GLY A 1 90 ? 1.206 -14.350 5.084 1.00 55.09 90 GLY A O 1
ATOM 751 N N . LEU A 1 91 ? -0.529 -13.146 5.820 1.00 56.38 91 LEU A N 1
ATOM 752 C CA . LEU A 1 91 ? -1.341 -13.222 4.600 1.00 56.38 91 LEU A CA 1
ATOM 753 C C . LEU A 1 91 ? -0.635 -12.649 3.360 1.00 56.38 91 LEU A C 1
ATOM 755 O O . LEU A 1 91 ? -0.958 -13.059 2.253 1.00 56.38 91 LEU A O 1
ATOM 759 N N . PHE A 1 92 ? 0.320 -11.731 3.544 1.00 55.41 92 PHE A N 1
ATOM 760 C CA . PHE A 1 92 ? 1.128 -11.161 2.457 1.00 55.41 92 PHE A CA 1
ATOM 761 C C . PHE A 1 92 ? 2.610 -11.556 2.528 1.00 55.41 92 PHE A C 1
ATOM 763 O O . PHE A 1 92 ? 3.400 -11.157 1.675 1.00 55.41 92 PHE A O 1
ATOM 770 N N . VAL A 1 93 ? 3.002 -12.346 3.533 1.00 48.41 93 VAL A N 1
ATOM 771 C CA . VAL A 1 93 ? 4.379 -12.813 3.712 1.00 48.41 93 VAL A CA 1
ATOM 772 C C . VAL A 1 93 ? 4.450 -14.266 3.233 1.00 48.41 93 VAL A C 1
ATOM 774 O O . VAL A 1 93 ? 4.138 -15.178 3.989 1.00 48.41 93 VAL A O 1
ATOM 777 N N . ASN A 1 94 ? 4.913 -14.438 1.987 1.00 43.56 94 ASN A N 1
ATOM 778 C CA . ASN A 1 94 ? 5.238 -15.683 1.259 1.00 43.56 94 ASN A CA 1
ATOM 779 C C . ASN A 1 94 ? 4.146 -16.358 0.410 1.00 43.56 94 ASN A C 1
ATOM 781 O O . ASN A 1 94 ? 3.457 -17.246 0.890 1.00 43.56 94 ASN A O 1
AT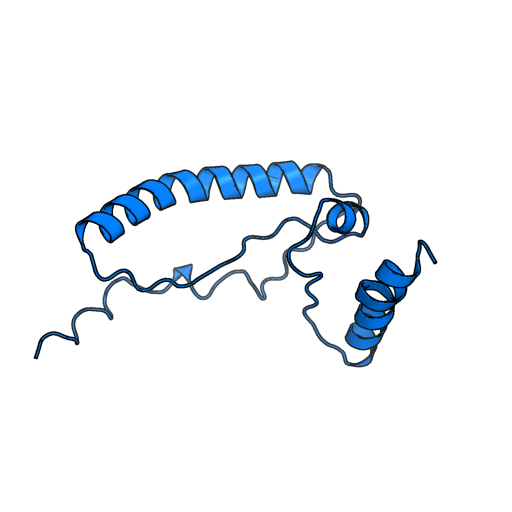OM 785 N N . GLU A 1 95 ? 4.195 -16.079 -0.901 1.00 37.72 95 GLU A N 1
ATOM 786 C CA . GLU A 1 95 ? 4.140 -17.108 -1.970 1.00 37.72 95 GLU A CA 1
ATOM 787 C C . GLU A 1 95 ? 5.063 -16.754 -3.164 1.00 37.72 95 GLU A C 1
ATOM 789 O O . GLU A 1 95 ? 5.608 -17.643 -3.812 1.00 37.72 95 GLU A O 1
ATOM 794 N N . VAL A 1 96 ? 5.356 -15.469 -3.416 1.00 41.22 96 VAL A N 1
ATOM 795 C CA . VAL A 1 96 ? 6.137 -15.042 -4.604 1.00 41.22 96 VAL A CA 1
ATOM 796 C C . VAL A 1 96 ? 7.657 -15.245 -4.466 1.00 41.22 96 VAL A C 1
ATOM 798 O O . VAL A 1 96 ? 8.344 -15.419 -5.469 1.00 41.22 96 VAL A O 1
ATOM 801 N N . LEU A 1 97 ? 8.207 -15.300 -3.246 1.00 39.00 97 LEU A N 1
ATOM 802 C CA . LEU A 1 97 ? 9.650 -15.524 -3.028 1.00 39.00 97 LEU A CA 1
ATOM 803 C C . LEU A 1 97 ? 10.110 -16.972 -3.311 1.00 39.00 97 LEU A C 1
ATOM 805 O O . LEU A 1 97 ? 11.309 -17.232 -3.291 1.00 39.00 97 LEU A O 1
ATOM 809 N N . ASN A 1 98 ? 9.186 -17.897 -3.614 1.00 29.09 98 ASN A N 1
ATOM 810 C CA . ASN A 1 98 ? 9.481 -19.300 -3.941 1.00 29.09 98 ASN A CA 1
ATOM 811 C C . ASN A 1 98 ? 9.239 -19.678 -5.414 1.00 29.09 98 ASN A C 1
ATOM 813 O O . ASN A 1 98 ? 9.376 -20.853 -5.767 1.00 29.09 98 ASN A O 1
ATOM 817 N N . LEU A 1 99 ? 8.919 -18.722 -6.293 1.00 33.69 99 LEU A N 1
ATOM 818 C CA . LEU A 1 99 ? 8.888 -18.990 -7.731 1.00 33.69 99 LEU A CA 1
ATOM 819 C C . LEU A 1 99 ? 10.329 -19.098 -8.244 1.00 33.69 99 LEU A C 1
ATOM 821 O O . LEU A 1 99 ? 11.009 -18.105 -8.501 1.00 33.69 99 LEU A O 1
ATOM 825 N N . ARG A 1 100 ? 10.810 -20.342 -8.337 1.00 29.08 100 ARG A N 1
ATOM 826 C CA . ARG A 1 100 ? 12.070 -20.684 -9.000 1.00 29.08 100 ARG A CA 1
ATOM 827 C C . ARG A 1 100 ? 12.028 -20.178 -10.451 1.00 29.08 100 ARG A C 1
ATOM 829 O O . ARG A 1 100 ? 11.008 -20.359 -11.114 1.00 29.08 100 ARG A O 1
ATOM 836 N N . PR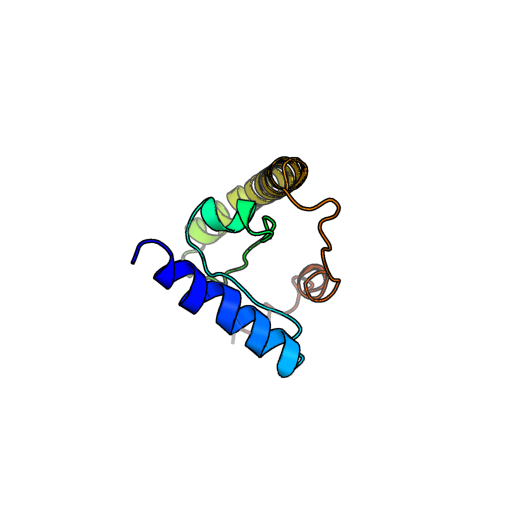O A 1 101 ? 13.118 -19.600 -10.983 1.00 36.72 101 PRO A N 1
ATOM 837 C CA . PRO A 1 101 ? 13.205 -19.154 -12.375 1.00 36.72 101 PRO A CA 1
ATOM 838 C C . PRO A 1 101 ? 13.356 -20.334 -13.359 1.00 36.72 101 PRO A C 1
ATOM 840 O O . PRO A 1 101 ? 14.244 -20.325 -14.202 1.00 36.72 101 PRO A O 1
ATOM 843 N N . THR A 1 102 ? 12.526 -21.375 -13.240 1.00 36.91 102 THR A N 1
ATOM 844 C CA . THR A 1 102 ? 12.588 -22.582 -14.090 1.00 36.91 102 THR A CA 1
ATOM 845 C C . THR A 1 102 ? 11.316 -22.861 -14.887 1.00 36.91 102 THR A C 1
ATOM 847 O O . THR A 1 102 ? 11.342 -23.726 -15.752 1.00 36.91 102 THR A O 1
ATOM 850 N N . ASP A 1 103 ? 10.232 -22.106 -14.697 1.00 37.34 103 ASP A N 1
ATOM 851 C CA . ASP A 1 103 ? 8.970 -22.367 -15.415 1.00 37.34 103 ASP A CA 1
ATOM 852 C C . ASP A 1 103 ? 8.815 -21.539 -16.713 1.00 37.34 103 ASP A C 1
ATOM 854 O O . ASP A 1 103 ? 7.744 -21.517 -17.317 1.00 37.34 103 ASP A O 1
ATOM 858 N N . GLN A 1 104 ? 9.876 -20.860 -17.176 1.00 38.56 104 GLN A N 1
ATOM 859 C CA . GLN A 1 104 ? 9.861 -20.036 -18.400 1.00 38.56 104 GLN A CA 1
ATOM 860 C C . GLN A 1 104 ? 10.356 -20.747 -19.679 1.00 38.56 104 GLN A C 1
ATOM 862 O O . GLN A 1 104 ? 10.242 -20.168 -20.755 1.00 38.56 104 GLN A O 1
ATOM 867 N N . GLU A 1 105 ? 10.834 -21.995 -19.622 1.00 34.09 105 GLU A N 1
ATOM 868 C CA . GLU A 1 105 ? 11.402 -22.705 -20.793 1.00 34.09 105 GLU A CA 1
ATOM 869 C C . GLU A 1 105 ? 10.385 -23.476 -21.668 1.00 34.09 105 GLU A C 1
ATOM 871 O O . GLU A 1 105 ? 10.769 -24.331 -22.459 1.00 34.09 105 GLU A O 1
ATOM 876 N N . SER A 1 106 ? 9.081 -23.189 -21.589 1.00 33.25 106 SER A N 1
ATOM 877 C CA . SER A 1 106 ? 8.056 -23.933 -22.359 1.00 33.25 106 SER A CA 1
ATOM 878 C C . SER A 1 106 ? 7.384 -23.161 -23.506 1.00 33.25 106 SER A C 1
ATOM 880 O O . SER A 1 106 ? 6.393 -23.635 -24.052 1.00 33.25 106 SER A O 1
ATOM 882 N N . TYR A 1 107 ? 7.924 -22.009 -23.923 1.00 34.28 107 TYR A N 1
ATOM 883 C CA . TYR A 1 107 ? 7.352 -21.182 -25.004 1.00 34.28 107 TYR A CA 1
ATOM 884 C C . TYR A 1 107 ? 8.291 -20.931 -26.198 1.00 34.28 107 TYR A C 1
ATOM 886 O O . TYR A 1 107 ? 8.186 -19.903 -26.863 1.00 34.28 107 TYR A O 1
ATOM 894 N N . GLU A 1 108 ? 9.167 -21.881 -26.523 1.00 35.38 108 GLU A N 1
ATOM 895 C CA . GLU A 1 108 ? 9.738 -21.980 -27.873 1.00 35.38 108 GLU A CA 1
ATOM 896 C C . GLU A 1 108 ? 9.382 -23.348 -28.470 1.00 35.38 108 GLU A C 1
ATOM 898 O O . GLU A 1 108 ? 9.982 -24.380 -28.169 1.00 35.38 108 GLU A O 1
ATOM 903 N N . SER A 1 109 ? 8.322 -23.355 -29.280 1.00 37.56 109 SER A N 1
ATOM 904 C CA . SER A 1 109 ? 7.948 -24.403 -30.237 1.00 37.56 109 SER A CA 1
ATOM 905 C C . SER A 1 109 ? 7.285 -23.737 -31.433 1.00 37.56 109 SER A C 1
ATOM 907 O O . SER A 1 109 ? 6.360 -22.927 -3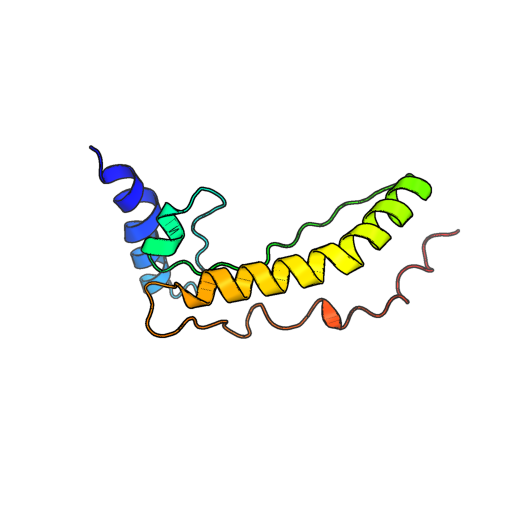1.193 1.00 37.56 109 SER A O 1
#

InterPro domains:
  IPR007434 Peptidogalycan biosysnthesis/recognition [PF04339] (2-84)
  IPR007434 Peptidogalycan biosysnthesis/recognition [PTHR47017] (1-85)
  IPR016181 Acyl-CoA N-acyltransferase [SSF55729] (1-52)

Mean predicted aligned error: 9.85 Å

Radius of gyration: 18.71 Å; Cα contacts (8 Å, |Δi|>4): 42; chains: 1; bounding box: 38×42×49 Å

Solvent-accessible surface area (backbone atoms only — not comparable to full-atom values): 7320 Å² total; per-residue (Å²): 118,96,57,52,63,53,42,68,67,42,54,55,49,51,53,48,30,58,74,72,65,52,90,76,86,81,87,71,93,74,68,72,74,40,39,77,70,66,46,72,68,73,92,82,87,84,87,82,90,63,83,53,62,73,58,42,55,52,50,55,57,50,50,62,56,49,50,54,57,49,51,51,51,35,49,62,55,45,75,70,43,77,47,98,68,86,81,83,62,65,91,80,62,80,72,76,90,71,68,65,99,68,83,77,83,82,82,85,130